Protein AF-A0A9E2PXF0-F1 (afdb_monomer_lite)

Foldseek 3Di:
DDDDDDPDDPDDPVDDPDPDPVQWDWDDDVDTQTDHAQDKDKDKDWDPDFFQDPVNLVVVVVVVCVCDVPFWPWPDKDGGGTMIITIITGDQDPVSDTRRPD

Secondary structure (DSSP, 8-state):
-------------SS-SS--GGG-EEEESSSEEEE-TTPPEEEEEE-SSS---HHHHHHHHHHHHHTBTTTEEEEEEEE-SSEEEEEEEEPBPTTS-B----

Structure (mmCIF, N/CA/C/O backbone):
data_AF-A0A9E2PXF0-F1
#
_entry.id   AF-A0A9E2PXF0-F1
#
loop_
_atom_site.group_PDB
_atom_site.id
_atom_site.type_symbol
_atom_site.label_atom_id
_atom_site.label_alt_id
_atom_site.label_comp_id
_atom_site.label_asym_id
_atom_site.label_entity_id
_atom_site.label_seq_id
_atom_site.pdbx_PDB_ins_code
_atom_site.Cartn_x
_atom_site.Cartn_y
_atom_site.Cartn_z
_atom_site.occupancy
_atom_site.B_iso_or_equiv
_atom_site.auth_seq_id
_atom_site.auth_comp_id
_atom_site.auth_asym_id
_atom_site.auth_atom_id
_atom_site.pdbx_PDB_model_num
ATOM 1 N N . MET A 1 1 ? 14.055 -37.818 -51.244 1.00 35.97 1 MET A N 1
ATOM 2 C CA . MET A 1 1 ? 13.337 -37.744 -49.956 1.00 35.97 1 MET A CA 1
ATOM 3 C C . MET A 1 1 ? 14.281 -37.100 -48.953 1.00 35.97 1 MET A C 1
ATOM 5 O O . MET A 1 1 ? 15.322 -37.677 -48.686 1.00 35.97 1 MET A O 1
ATOM 9 N N . LYS A 1 2 ? 14.016 -35.865 -48.518 1.00 34.50 2 LYS A N 1
ATOM 10 C CA . LYS A 1 2 ? 14.757 -35.221 -47.424 1.00 34.50 2 LYS A CA 1
ATOM 11 C C . LYS A 1 2 ? 13.732 -34.892 -46.348 1.00 34.50 2 LYS A C 1
ATOM 13 O O . LYS A 1 2 ? 12.861 -34.056 -46.586 1.00 34.50 2 LYS A O 1
ATOM 18 N N . GLU A 1 3 ? 13.795 -35.611 -45.235 1.00 37.03 3 GLU A N 1
ATOM 19 C CA . GLU A 1 3 ? 13.004 -35.324 -44.042 1.00 37.03 3 GLU A CA 1
ATOM 20 C C . GLU A 1 3 ? 13.400 -33.943 -43.517 1.00 37.03 3 GLU A C 1
ATOM 22 O O . GLU A 1 3 ? 14.577 -33.646 -43.318 1.00 37.03 3 GLU A O 1
ATOM 27 N N . LYS A 1 4 ? 12.407 -33.061 -43.378 1.00 40.31 4 LYS A N 1
ATOM 28 C CA . LYS A 1 4 ? 12.571 -31.774 -42.708 1.00 40.31 4 LYS A CA 1
ATOM 29 C C . LYS A 1 4 ? 12.330 -32.003 -41.224 1.00 40.31 4 LYS A C 1
ATOM 31 O O . LYS A 1 4 ? 11.224 -32.360 -40.827 1.00 40.31 4 LYS A O 1
ATOM 36 N N . GLU A 1 5 ? 13.374 -31.785 -40.443 1.00 43.94 5 GLU A N 1
ATOM 37 C CA . GLU A 1 5 ? 13.352 -31.792 -38.987 1.00 43.94 5 GLU A CA 1
ATOM 38 C C . GLU A 1 5 ? 12.327 -30.760 -38.485 1.00 43.94 5 GLU A C 1
ATOM 40 O O . GLU A 1 5 ? 12.385 -29.569 -38.811 1.00 43.94 5 GLU A O 1
ATOM 45 N N . LYS A 1 6 ? 11.313 -31.240 -37.762 1.00 36.12 6 LYS A N 1
ATOM 46 C CA . LYS A 1 6 ? 10.217 -30.430 -37.229 1.00 36.12 6 LYS A CA 1
ATOM 47 C C . LYS A 1 6 ? 10.697 -29.800 -35.925 1.00 36.12 6 LYS A C 1
ATOM 49 O O . LYS A 1 6 ? 10.679 -30.452 -34.889 1.00 36.12 6 LYS A O 1
ATOM 54 N N . THR A 1 7 ? 11.121 -28.541 -35.971 1.00 47.22 7 THR A N 1
ATOM 55 C CA . THR A 1 7 ? 11.393 -27.766 -34.757 1.00 47.22 7 THR A CA 1
ATOM 56 C C . THR A 1 7 ? 10.097 -27.603 -33.967 1.00 47.22 7 THR A C 1
ATOM 58 O O . THR A 1 7 ? 9.147 -26.953 -34.413 1.00 47.22 7 THR A O 1
ATOM 61 N N . GLU A 1 8 ? 10.037 -28.242 -32.800 1.00 42.69 8 GLU A N 1
ATOM 62 C CA . GLU A 1 8 ? 8.960 -28.062 -31.834 1.00 42.69 8 GLU A CA 1
ATOM 63 C C . GLU A 1 8 ? 8.953 -26.602 -31.381 1.00 42.69 8 GLU A C 1
ATOM 65 O O . GLU A 1 8 ? 9.832 -26.140 -30.657 1.00 42.69 8 GLU A O 1
ATOM 70 N N . LYS A 1 9 ? 7.969 -25.836 -31.856 1.00 49.72 9 LYS A N 1
ATOM 71 C CA . LYS A 1 9 ? 7.708 -24.505 -31.315 1.00 49.72 9 LYS A CA 1
ATOM 72 C C . LYS A 1 9 ? 7.010 -24.709 -29.971 1.00 49.72 9 LYS A C 1
ATOM 74 O O . LYS A 1 9 ? 5.924 -25.296 -29.981 1.00 49.72 9 LYS A O 1
ATOM 79 N N . PRO A 1 10 ? 7.570 -24.250 -28.838 1.00 46.97 10 PRO A N 1
ATOM 80 C CA . PRO A 1 10 ? 6.839 -24.287 -27.583 1.00 46.97 10 PRO A CA 1
ATOM 81 C C . PRO A 1 10 ? 5.572 -23.455 -27.777 1.00 46.97 10 PRO A C 1
ATOM 83 O O . PRO A 1 10 ? 5.637 -22.288 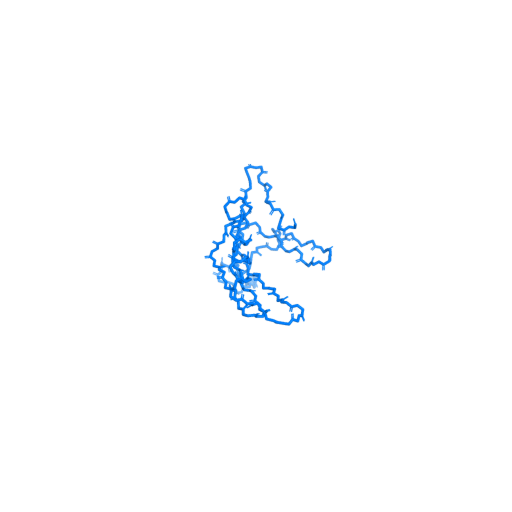-28.167 1.00 46.97 10 PRO A O 1
ATOM 86 N N . GLY A 1 11 ? 4.414 -24.088 -27.597 1.00 44.44 11 GLY A N 1
ATOM 87 C CA . GLY A 1 11 ? 3.126 -23.415 -27.670 1.00 44.44 11 GLY A CA 1
ATOM 88 C C . GLY A 1 11 ? 3.088 -22.304 -26.628 1.00 44.44 11 GLY A C 1
ATOM 89 O O . GLY A 1 11 ? 2.956 -22.568 -25.439 1.00 44.44 11 GLY A O 1
ATOM 90 N N . GLY A 1 12 ? 3.242 -21.065 -27.078 1.00 58.22 12 GLY A N 1
ATOM 91 C CA . GLY A 1 12 ? 3.157 -19.866 -26.260 1.00 58.22 12 GLY A CA 1
ATOM 92 C C . GLY A 1 12 ? 2.320 -18.835 -26.997 1.00 58.22 12 GLY A C 1
ATOM 93 O O . GLY A 1 12 ? 2.398 -18.724 -28.218 1.00 58.22 12 GLY A O 1
ATOM 94 N N . THR A 1 13 ? 1.512 -18.075 -26.268 1.00 64.38 13 THR A N 1
ATOM 95 C CA . THR A 1 13 ? 0.554 -17.092 -26.804 1.00 64.38 13 THR A CA 1
ATOM 96 C C . THR A 1 13 ? 1.211 -15.873 -27.470 1.00 64.38 13 THR A C 1
ATOM 98 O O . THR A 1 13 ? 0.528 -14.899 -27.757 1.00 64.38 13 THR A O 1
ATOM 101 N N . GLY A 1 14 ? 2.530 -15.883 -27.698 1.00 58.44 14 GLY A N 1
ATOM 102 C CA . GLY A 1 14 ? 3.293 -14.728 -28.185 1.00 58.44 14 GLY A CA 1
ATOM 103 C C . GLY A 1 14 ? 3.440 -13.600 -27.157 1.00 58.44 14 GLY A C 1
ATOM 104 O O . GLY A 1 14 ? 4.164 -12.643 -27.411 1.00 58.44 14 GLY A O 1
ATOM 105 N N . PHE A 1 15 ? 2.811 -13.736 -25.987 1.00 53.94 15 PHE A N 1
ATOM 106 C CA . PHE A 1 15 ? 2.917 -12.815 -24.865 1.00 53.94 15 PHE A CA 1
ATOM 107 C C . PHE A 1 15 ? 3.573 -13.540 -23.688 1.00 53.94 15 PHE A C 1
ATOM 109 O O . PHE A 1 15 ? 3.041 -14.553 -23.224 1.00 53.94 15 PHE A O 1
ATOM 116 N N . PRO A 1 16 ? 4.723 -13.065 -23.188 1.00 54.69 16 PRO A N 1
ATOM 117 C CA . PRO A 1 16 ? 5.297 -13.623 -21.977 1.00 54.69 16 PRO A CA 1
ATOM 118 C C . PRO A 1 16 ? 4.366 -13.300 -20.797 1.00 54.69 16 PRO A C 1
ATOM 120 O O . PRO A 1 16 ? 4.095 -12.138 -20.506 1.00 54.69 16 PRO A O 1
ATOM 123 N N . ALA A 1 17 ? 3.844 -14.334 -20.127 1.00 52.28 17 ALA A N 1
ATOM 124 C CA . ALA A 1 17 ? 2.955 -14.179 -18.966 1.00 52.28 17 ALA A CA 1
ATOM 125 C C . ALA A 1 17 ? 3.661 -13.537 -17.754 1.00 52.28 17 ALA A C 1
ATOM 127 O O . ALA A 1 17 ? 3.015 -13.009 -16.851 1.00 52.28 17 ALA A O 1
ATOM 128 N N . CYS A 1 18 ? 4.992 -13.581 -17.735 1.00 52.41 18 CYS A N 1
ATOM 129 C CA . CYS A 1 18 ? 5.857 -12.897 -16.782 1.00 52.41 18 CYS A CA 1
ATOM 130 C C . CYS A 1 18 ? 7.024 -12.287 -17.564 1.00 52.41 18 CYS A C 1
ATOM 132 O O . CYS A 1 18 ? 7.459 -12.891 -18.544 1.00 52.41 18 CYS A O 1
ATOM 134 N N . ALA A 1 19 ? 7.512 -11.114 -17.152 1.00 58.53 19 ALA A N 1
ATOM 135 C CA . ALA A 1 19 ? 8.601 -10.414 -17.833 1.00 58.53 19 ALA A CA 1
ATOM 136 C C . ALA A 1 19 ? 9.809 -11.324 -18.098 1.00 58.53 19 ALA A C 1
ATOM 138 O O . ALA A 1 19 ? 10.076 -12.263 -17.338 1.00 58.53 19 ALA A O 1
ATOM 139 N N . GLN A 1 20 ? 10.523 -11.055 -19.195 1.00 59.38 20 GLN A N 1
ATOM 140 C CA . GLN A 1 20 ? 11.729 -11.800 -19.536 1.00 59.38 20 GLN A CA 1
ATOM 141 C C . GLN A 1 20 ? 12.692 -11.768 -18.345 1.00 59.38 20 GLN A C 1
ATOM 143 O O . GLN A 1 20 ? 12.962 -10.724 -17.757 1.00 59.38 20 GLN A O 1
ATOM 148 N N . LYS A 1 21 ? 13.171 -12.957 -17.970 1.00 56.19 21 LYS A N 1
ATOM 149 C CA . LYS A 1 21 ? 13.974 -13.216 -16.766 1.00 56.19 21 LYS A CA 1
ATOM 150 C C . LYS A 1 21 ? 15.220 -12.321 -16.661 1.00 56.19 21 LYS A C 1
ATOM 152 O O . LYS A 1 21 ? 15.720 -12.129 -15.559 1.00 56.19 21 LYS A O 1
ATOM 157 N N . ASP A 1 22 ? 15.670 -11.773 -17.787 1.00 59.72 22 ASP A N 1
ATOM 158 C CA . ASP A 1 22 ? 16.864 -10.939 -17.923 1.00 59.72 22 ASP A CA 1
ATOM 159 C C . ASP A 1 22 ? 16.707 -9.515 -17.347 1.00 59.72 22 ASP A C 1
ATOM 161 O O . ASP A 1 22 ? 17.711 -8.860 -17.085 1.00 59.72 22 ASP A O 1
ATOM 165 N N . GLU A 1 23 ? 15.482 -9.048 -17.073 1.00 67.62 23 GLU A N 1
ATOM 166 C CA . GLU A 1 23 ? 15.217 -7.726 -16.465 1.00 67.62 23 GLU A CA 1
ATOM 167 C C . GLU A 1 23 ? 14.929 -7.790 -14.953 1.00 67.62 23 GLU A C 1
ATOM 169 O O . GLU A 1 23 ? 14.833 -6.760 -14.283 1.00 67.62 23 GLU A O 1
ATOM 174 N N . LEU A 1 24 ? 14.769 -8.996 -14.395 1.00 71.00 24 LEU A N 1
ATOM 175 C CA . LEU A 1 24 ? 14.417 -9.192 -12.991 1.00 71.00 24 LEU A CA 1
ATOM 176 C C . LEU A 1 24 ? 15.672 -9.194 -12.106 1.00 71.00 24 LEU A C 1
ATOM 178 O O . LEU A 1 24 ? 16.363 -10.204 -11.954 1.00 71.00 24 LEU A O 1
ATOM 182 N N . CYS A 1 25 ? 15.915 -8.080 -11.430 1.00 69.88 25 CYS A N 1
ATOM 183 C CA . CYS A 1 25 ? 16.951 -7.944 -10.417 1.00 69.88 25 CYS A CA 1
ATOM 184 C C . CYS A 1 25 ? 16.468 -8.531 -9.081 1.00 69.88 25 CYS A C 1
ATOM 186 O O . CYS A 1 25 ? 15.639 -7.947 -8.385 1.00 69.88 25 CYS A O 1
ATOM 188 N N . ILE A 1 26 ? 17.000 -9.694 -8.694 1.00 72.81 26 ILE A N 1
ATOM 189 C CA . ILE A 1 26 ? 16.716 -10.326 -7.397 1.00 72.81 26 ILE A CA 1
ATOM 190 C C . ILE A 1 26 ? 17.885 -10.067 -6.447 1.00 72.81 26 ILE A C 1
ATOM 192 O O . ILE A 1 26 ? 18.962 -10.637 -6.609 1.00 72.81 26 ILE A O 1
ATOM 196 N N . ASN A 1 27 ? 17.669 -9.258 -5.411 1.00 65.62 27 ASN A N 1
ATOM 197 C CA . ASN A 1 27 ? 18.623 -9.080 -4.319 1.00 65.62 27 ASN A CA 1
ATOM 198 C C . ASN A 1 27 ? 18.120 -9.795 -3.052 1.00 65.62 27 ASN A C 1
ATOM 200 O O . ASN A 1 27 ? 16.940 -9.718 -2.704 1.00 65.62 27 ASN A O 1
ATOM 204 N N . ARG A 1 28 ? 19.010 -10.508 -2.354 1.00 55.03 28 ARG A N 1
ATOM 205 C CA . ARG A 1 28 ? 18.713 -11.155 -1.069 1.00 55.03 28 ARG A CA 1
ATOM 206 C C . ARG A 1 28 ? 19.466 -10.443 0.054 1.00 55.03 28 ARG A C 1
ATOM 208 O O . ARG A 1 28 ? 20.684 -10.563 0.150 1.00 55.03 28 ARG A O 1
ATOM 215 N N . ARG A 1 29 ? 18.723 -9.748 0.921 1.00 67.31 29 ARG A N 1
ATOM 216 C CA . ARG A 1 29 ? 19.164 -9.325 2.265 1.00 67.31 29 ARG A CA 1
ATOM 217 C C . ARG A 1 29 ? 18.215 -9.945 3.299 1.00 67.31 29 ARG A C 1
ATOM 219 O O . ARG A 1 29 ? 17.878 -11.117 3.166 1.00 67.31 29 ARG A O 1
ATOM 226 N N . ASN A 1 30 ? 17.737 -9.183 4.284 1.00 52.94 30 ASN A N 1
ATOM 227 C CA . ASN A 1 30 ? 16.747 -9.671 5.254 1.00 52.94 30 ASN A CA 1
ATOM 228 C C . ASN A 1 30 ? 15.354 -9.913 4.637 1.00 52.94 30 ASN A C 1
ATOM 230 O O . ASN A 1 30 ? 14.548 -10.623 5.230 1.00 52.94 30 ASN A O 1
ATOM 234 N N . LEU A 1 31 ? 15.075 -9.364 3.448 1.00 53.66 31 LEU A N 1
ATOM 235 C CA . LEU A 1 31 ? 13.876 -9.644 2.653 1.00 53.66 31 LEU A CA 1
ATOM 236 C C . LEU A 1 31 ? 14.253 -9.874 1.176 1.00 53.66 31 LEU A C 1
ATOM 238 O O . LEU A 1 31 ? 15.290 -9.378 0.722 1.00 53.66 31 LEU A O 1
ATOM 242 N N . PRO A 1 32 ? 13.454 -10.648 0.417 1.00 55.25 32 PRO A N 1
ATOM 243 C CA . PRO A 1 32 ? 13.636 -10.795 -1.021 1.00 55.25 32 PRO A CA 1
ATOM 244 C C . PRO A 1 32 ? 13.232 -9.495 -1.724 1.00 55.25 32 PRO A C 1
ATOM 246 O O . PRO A 1 32 ? 12.063 -9.116 -1.733 1.00 55.25 32 PRO A O 1
ATOM 249 N N . HIS A 1 33 ? 14.206 -8.810 -2.315 1.00 68.62 33 HIS A N 1
ATOM 250 C CA . HIS A 1 33 ? 13.977 -7.613 -3.114 1.00 68.62 33 HIS A CA 1
ATOM 251 C C . HIS A 1 33 ? 13.938 -8.029 -4.582 1.00 68.62 33 HIS A C 1
ATOM 253 O O . HIS A 1 33 ? 14.977 -8.289 -5.186 1.00 68.62 33 HIS A O 1
ATOM 259 N N . TRP A 1 34 ? 12.735 -8.159 -5.132 1.00 72.12 34 TRP A N 1
ATOM 260 C CA . TRP A 1 34 ? 12.531 -8.357 -6.564 1.00 72.12 34 TRP A CA 1
ATOM 261 C C . TRP A 1 34 ? 12.298 -6.992 -7.191 1.00 72.12 34 TRP A C 1
ATOM 263 O O . TRP A 1 34 ? 11.369 -6.291 -6.800 1.00 72.12 34 TRP A O 1
ATOM 273 N N . GLN A 1 35 ? 13.169 -6.609 -8.113 1.00 72.81 35 GLN A N 1
ATOM 274 C CA . GLN A 1 35 ? 13.101 -5.355 -8.843 1.00 72.81 35 GLN A CA 1
ATOM 275 C C . GLN A 1 35 ? 12.972 -5.687 -10.321 1.00 72.81 35 GLN A C 1
ATOM 277 O O . GLN A 1 35 ? 13.882 -6.233 -10.933 1.00 72.81 35 GLN A O 1
ATOM 282 N N . LEU A 1 36 ? 11.802 -5.400 -10.862 1.00 76.88 36 LEU A N 1
ATOM 283 C CA . LEU A 1 36 ? 11.485 -5.459 -12.270 1.00 76.88 36 LEU A CA 1
ATOM 284 C C . LEU A 1 36 ? 11.074 -4.056 -12.729 1.00 76.88 36 LEU A C 1
ATOM 286 O O . LEU A 1 36 ? 10.087 -3.517 -12.197 1.00 76.88 36 LEU A O 1
ATOM 290 N N . PRO A 1 37 ? 11.788 -3.476 -13.705 1.00 72.75 37 PRO A N 1
ATOM 291 C CA . PRO A 1 37 ? 11.523 -2.112 -14.094 1.00 72.75 37 PRO A CA 1
ATOM 292 C C . PRO A 1 37 ? 10.106 -1.847 -14.589 1.00 72.75 37 PRO A C 1
ATOM 294 O O . PRO A 1 37 ? 9.476 -2.676 -15.247 1.00 72.75 37 PRO A O 1
ATOM 297 N N . GLY A 1 38 ? 9.559 -0.693 -14.211 1.00 74.38 38 GLY A N 1
ATOM 298 C CA . GLY A 1 38 ? 8.227 -0.237 -14.614 1.00 74.38 38 GLY A CA 1
ATOM 299 C C . GLY A 1 38 ? 7.049 -1.086 -14.112 1.00 74.38 38 GLY A C 1
ATOM 300 O O . GLY A 1 38 ? 5.902 -0.785 -14.469 1.00 74.38 38 GLY A O 1
ATOM 301 N N . SER A 1 39 ? 7.301 -2.102 -13.283 1.00 82.62 39 SER A N 1
ATOM 302 C CA . SER A 1 39 ? 6.292 -3.061 -12.831 1.00 82.62 39 SER A CA 1
ATOM 303 C C . SER A 1 39 ? 5.468 -2.566 -11.650 1.00 82.62 39 SER A C 1
ATOM 305 O O . SER A 1 39 ? 5.907 -1.748 -10.843 1.00 82.62 39 SER A O 1
ATOM 307 N N . THR A 1 40 ? 4.246 -3.083 -11.538 1.00 86.06 40 THR A N 1
ATOM 308 C CA . THR A 1 40 ? 3.376 -2.842 -10.385 1.00 86.06 40 THR A CA 1
ATOM 309 C C . THR A 1 40 ? 3.555 -3.958 -9.366 1.00 86.06 40 THR A C 1
ATOM 311 O O . THR A 1 40 ? 3.446 -5.138 -9.691 1.00 86.06 40 THR A O 1
ATOM 314 N N . TYR A 1 41 ? 3.792 -3.571 -8.120 1.00 85.56 41 TYR A N 1
ATOM 315 C CA . TYR A 1 41 ? 4.003 -4.464 -6.995 1.00 85.56 41 TYR A CA 1
ATOM 316 C C . TYR A 1 41 ? 2.757 -4.523 -6.133 1.00 85.56 41 TYR A C 1
ATOM 318 O O . TYR A 1 41 ? 2.168 -3.493 -5.794 1.00 85.56 41 TYR A O 1
ATOM 326 N N . PHE A 1 42 ? 2.406 -5.740 -5.736 1.00 89.81 42 PHE A N 1
ATOM 327 C CA . PHE A 1 42 ? 1.446 -6.000 -4.679 1.00 89.81 42 PHE A CA 1
ATOM 328 C C . PHE A 1 42 ? 2.209 -6.357 -3.404 1.00 89.81 42 PHE A C 1
ATOM 330 O O . PHE A 1 42 ? 2.911 -7.365 -3.350 1.00 89.81 42 PHE A O 1
ATOM 337 N N . ILE A 1 43 ? 2.100 -5.499 -2.397 1.00 88.19 43 ILE A N 1
ATOM 338 C CA . ILE A 1 43 ? 2.804 -5.606 -1.123 1.00 88.19 43 ILE A CA 1
ATOM 339 C C . ILE A 1 43 ? 1.771 -5.817 -0.026 1.00 88.19 43 ILE A C 1
ATOM 341 O O . ILE A 1 43 ? 0.775 -5.098 0.057 1.00 88.19 43 ILE A O 1
ATOM 345 N N . THR A 1 44 ? 2.032 -6.786 0.844 1.00 91.12 44 THR A N 1
ATOM 346 C CA . THR A 1 44 ? 1.197 -7.055 2.013 1.00 91.12 44 THR A CA 1
ATOM 347 C C . THR A 1 44 ? 2.058 -7.179 3.254 1.00 91.12 44 THR A C 1
ATOM 349 O O . THR A 1 44 ? 3.042 -7.919 3.246 1.00 91.12 44 THR A O 1
ATOM 352 N N . PHE A 1 45 ? 1.683 -6.497 4.328 1.00 91.06 45 PHE A N 1
ATOM 353 C CA . PHE A 1 45 ? 2.335 -6.634 5.628 1.00 91.06 45 PHE A CA 1
ATOM 354 C C . PHE A 1 45 ? 1.305 -6.539 6.749 1.00 91.06 45 PHE A C 1
ATOM 356 O O . PHE A 1 45 ? 0.212 -6.009 6.564 1.00 91.06 45 PHE A O 1
ATOM 363 N N . ARG A 1 46 ? 1.642 -7.102 7.908 1.00 93.00 46 ARG A N 1
ATOM 364 C CA . ARG A 1 46 ? 0.734 -7.216 9.050 1.00 93.00 46 ARG A CA 1
ATOM 365 C C . ARG A 1 46 ? 1.429 -6.872 10.354 1.00 93.00 46 ARG A C 1
ATOM 367 O O . ARG A 1 46 ? 2.652 -6.982 10.452 1.00 93.00 46 ARG A O 1
ATOM 374 N N . LEU A 1 47 ? 0.642 -6.508 11.361 1.00 91.06 47 LEU A N 1
ATOM 375 C CA . LEU A 1 47 ? 1.143 -6.377 12.725 1.00 91.06 47 LEU A CA 1
ATOM 376 C C . LEU A 1 47 ? 1.596 -7.741 13.262 1.00 91.06 47 LEU A C 1
ATOM 378 O O . LEU A 1 47 ? 1.020 -8.781 12.933 1.00 91.06 47 LEU A O 1
ATOM 382 N N . ARG A 1 48 ? 2.603 -7.730 14.143 1.00 91.75 48 ARG A N 1
ATOM 383 C CA . ARG A 1 48 ? 3.032 -8.932 14.879 1.00 91.75 48 ARG A CA 1
ATOM 384 C C . ARG A 1 48 ? 1.941 -9.430 15.835 1.00 91.75 48 ARG A C 1
ATOM 386 O O . ARG A 1 48 ? 1.795 -10.634 16.015 1.00 91.75 48 ARG A O 1
ATOM 393 N N . SER A 1 49 ? 1.195 -8.509 16.442 1.00 92.62 49 SER A N 1
ATOM 394 C CA . SER A 1 49 ? 0.084 -8.776 17.359 1.00 92.62 49 SER A CA 1
ATOM 395 C C . SER A 1 49 ? -0.799 -7.533 17.501 1.00 92.62 49 SER A C 1
ATOM 397 O O . SER A 1 49 ? -0.276 -6.423 17.426 1.00 92.62 49 SER A O 1
ATOM 399 N N . GLY A 1 50 ? -2.092 -7.717 17.783 1.00 92.38 50 GLY A N 1
ATOM 400 C CA . GLY A 1 50 ? -3.040 -6.627 18.052 1.00 92.38 50 GLY A CA 1
ATOM 401 C C . GLY A 1 50 ? -3.880 -6.207 16.844 1.00 92.38 50 GLY A C 1
ATOM 402 O O . GLY A 1 50 ? -3.918 -6.909 15.833 1.00 92.38 50 GLY A O 1
ATOM 403 N N . ILE A 1 51 ? -4.565 -5.069 16.987 1.00 95.00 51 ILE A N 1
ATOM 404 C CA . ILE A 1 51 ? -5.387 -4.438 15.950 1.00 95.00 51 ILE A CA 1
ATOM 405 C C . ILE A 1 51 ? -4.992 -2.967 15.783 1.00 95.00 51 ILE A C 1
ATOM 407 O O . ILE A 1 51 ? -4.636 -2.311 16.755 1.00 95.00 51 ILE A O 1
ATOM 411 N N . ILE A 1 52 ? -5.090 -2.462 14.558 1.00 93.69 52 ILE A N 1
ATOM 412 C CA . ILE A 1 52 ? -4.944 -1.063 14.175 1.00 93.69 52 ILE A CA 1
ATOM 413 C C . ILE A 1 52 ? -6.295 -0.387 14.422 1.00 93.69 52 ILE A C 1
ATOM 415 O O . ILE A 1 52 ? -7.293 -0.687 13.741 1.00 93.69 52 ILE A O 1
ATOM 419 N N . SER A 1 53 ? -6.316 0.507 15.407 1.00 95.19 53 SER A N 1
ATOM 420 C CA . SER A 1 53 ? -7.441 1.396 15.701 1.00 95.19 53 SER A CA 1
ATOM 421 C C . SER A 1 53 ? -7.688 2.381 14.556 1.00 95.19 53 SER A C 1
ATOM 423 O O . SER A 1 53 ? -6.818 2.606 13.716 1.00 95.19 53 SER A O 1
ATOM 425 N N . ASP A 1 54 ? -8.873 2.984 14.500 1.00 94.06 54 ASP A N 1
ATOM 426 C CA . ASP A 1 54 ? -9.241 3.858 13.380 1.00 94.06 54 ASP A CA 1
ATOM 427 C C . ASP A 1 54 ? -8.316 5.086 13.245 1.00 94.06 54 ASP A C 1
ATOM 429 O O . ASP A 1 54 ? -7.965 5.470 12.125 1.00 94.06 54 ASP A O 1
ATOM 433 N N . ASP A 1 55 ? -7.825 5.632 14.363 1.00 95.38 55 ASP A N 1
ATOM 434 C CA . ASP A 1 55 ? -6.849 6.730 14.364 1.00 95.38 55 ASP A CA 1
ATOM 435 C C . ASP A 1 55 ? -5.480 6.283 13.829 1.00 95.38 55 ASP A C 1
ATOM 437 O O . ASP A 1 55 ? -4.859 6.968 13.010 1.00 95.38 55 ASP A O 1
ATOM 441 N N . GLU A 1 56 ? -5.020 5.092 14.215 1.00 94.62 56 GLU A N 1
ATOM 442 C CA . GLU A 1 56 ? -3.768 4.523 13.711 1.00 94.62 56 GLU A CA 1
ATOM 443 C C . GLU A 1 56 ? -3.858 4.191 12.217 1.00 94.62 56 GLU A C 1
ATOM 445 O O . GLU A 1 56 ? -2.885 4.383 11.486 1.00 94.62 56 GLU A O 1
ATOM 450 N N . ARG A 1 57 ? -5.027 3.762 11.716 1.00 94.75 57 ARG A N 1
ATOM 451 C CA . ARG A 1 57 ? -5.221 3.515 10.275 1.00 94.75 57 ARG A CA 1
ATOM 452 C C . ARG A 1 57 ? -5.001 4.776 9.460 1.00 94.75 57 ARG A C 1
ATOM 454 O O . ARG A 1 57 ? -4.426 4.701 8.374 1.00 94.75 57 ARG A O 1
ATOM 461 N N . LYS A 1 58 ? -5.427 5.927 9.983 1.00 95.06 58 LYS A N 1
ATOM 462 C CA . LYS A 1 58 ? -5.195 7.223 9.344 1.00 95.06 58 LYS A CA 1
ATOM 463 C C . LYS A 1 58 ? -3.704 7.537 9.270 1.00 95.06 58 LYS A C 1
ATOM 465 O O . LYS A 1 58 ? -3.220 7.871 8.194 1.00 95.06 58 LYS A O 1
ATOM 470 N N . ILE A 1 59 ? -2.968 7.327 10.362 1.00 95.75 59 ILE A N 1
ATOM 471 C CA . ILE A 1 59 ? -1.511 7.524 10.404 1.00 95.75 59 ILE A CA 1
ATOM 472 C C . ILE A 1 59 ? -0.805 6.615 9.390 1.00 95.75 59 ILE A C 1
ATOM 474 O O . ILE A 1 59 ? 0.050 7.076 8.636 1.00 95.75 59 ILE A O 1
ATOM 478 N N . VAL A 1 60 ? -1.183 5.335 9.326 1.00 94.12 60 VAL A N 1
ATOM 479 C CA . VAL A 1 60 ? -0.628 4.380 8.354 1.00 94.12 60 VAL A CA 1
ATOM 480 C C . VAL A 1 60 ? -0.915 4.831 6.921 1.00 94.12 60 VAL A C 1
ATOM 482 O O . VAL A 1 60 ? -0.019 4.819 6.075 1.00 94.12 60 VAL A O 1
ATOM 485 N N . LEU A 1 61 ? -2.145 5.261 6.637 1.00 94.00 61 LEU A N 1
ATOM 486 C CA . LEU A 1 61 ? -2.528 5.749 5.316 1.00 94.00 61 LEU A CA 1
ATOM 487 C C . LEU A 1 61 ? -1.747 7.011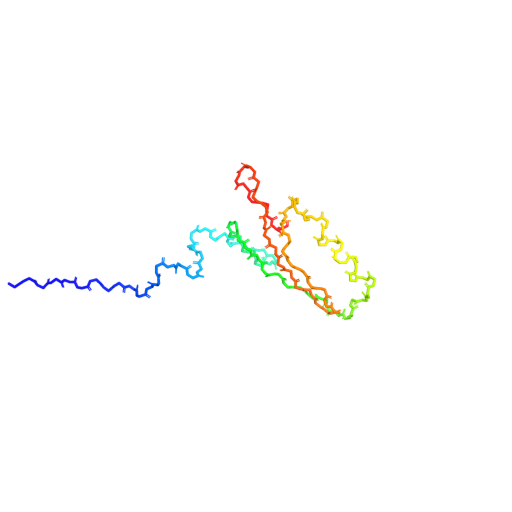 4.925 1.00 94.00 61 LEU A C 1
ATOM 489 O O . LEU A 1 61 ? -1.291 7.116 3.785 1.00 94.00 61 LEU A O 1
ATOM 493 N N . ASP A 1 62 ? -1.574 7.946 5.854 1.00 94.69 62 ASP A N 1
ATOM 494 C CA . ASP A 1 62 ? -0.821 9.181 5.637 1.00 94.69 62 ASP A CA 1
ATOM 495 C C . ASP A 1 62 ? 0.669 8.887 5.413 1.00 94.69 62 ASP A C 1
ATOM 497 O O . ASP A 1 62 ? 1.279 9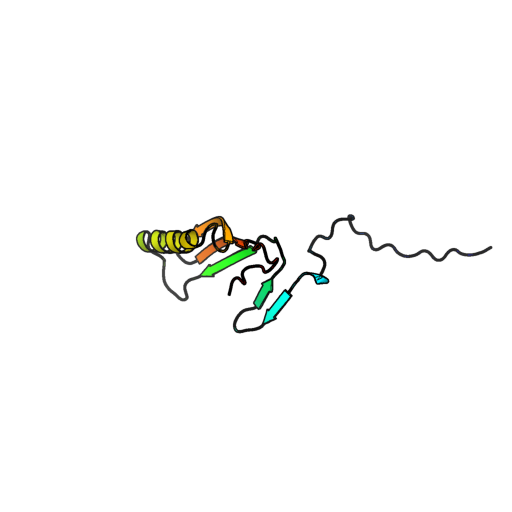.452 4.503 1.00 94.69 62 ASP A O 1
ATOM 501 N N . ALA A 1 63 ? 1.240 7.923 6.142 1.00 93.19 63 ALA A N 1
ATOM 502 C CA . ALA A 1 63 ? 2.608 7.455 5.930 1.00 93.19 63 ALA A CA 1
ATOM 503 C C . ALA A 1 63 ? 2.803 6.823 4.539 1.00 93.19 63 ALA A C 1
ATOM 505 O O . ALA A 1 63 ? 3.789 7.114 3.862 1.00 93.19 63 ALA A O 1
ATOM 506 N N . ILE A 1 64 ? 1.849 6.010 4.069 1.00 91.19 64 ILE A N 1
ATOM 507 C CA . ILE A 1 64 ? 1.871 5.445 2.706 1.00 91.19 64 ILE A CA 1
ATOM 508 C C . ILE A 1 64 ? 1.759 6.557 1.651 1.00 91.19 64 ILE A C 1
ATOM 510 O O . ILE A 1 64 ? 2.410 6.508 0.607 1.00 91.19 64 ILE A O 1
ATOM 514 N N . LYS A 1 65 ? 0.940 7.582 1.902 1.00 91.38 65 LYS A N 1
ATOM 515 C CA . LYS A 1 65 ? 0.766 8.715 0.982 1.00 91.38 65 LYS A CA 1
ATOM 516 C C . LYS A 1 65 ? 1.950 9.678 0.975 1.00 91.38 65 LYS A C 1
ATOM 518 O O . LYS A 1 65 ? 2.136 10.364 -0.024 1.00 91.38 65 LYS A O 1
ATOM 523 N N . HIS A 1 66 ? 2.760 9.714 2.030 1.00 90.62 66 HIS A N 1
ATOM 524 C CA . HIS A 1 66 ? 3.874 10.651 2.171 1.00 90.62 66 HIS A CA 1
ATOM 525 C C . HIS A 1 66 ? 4.856 10.615 0.986 1.00 90.62 66 HIS A C 1
ATOM 527 O O . HIS A 1 66 ? 5.300 11.661 0.522 1.00 90.62 66 HIS A O 1
ATOM 533 N N . PHE A 1 67 ? 5.153 9.427 0.446 1.00 85.06 67 PHE A N 1
ATOM 534 C CA . PHE A 1 67 ? 6.066 9.259 -0.697 1.00 85.06 67 PHE A CA 1
ATOM 535 C C . PHE A 1 67 ? 5.361 9.085 -2.049 1.00 85.06 67 PHE A C 1
ATOM 537 O O . PHE A 1 67 ? 6.016 8.792 -3.059 1.00 85.06 67 PHE A O 1
ATOM 544 N N . HIS A 1 68 ? 4.041 9.275 -2.086 1.00 87.88 68 HIS A N 1
ATOM 545 C CA . HIS A 1 68 ? 3.255 9.175 -3.306 1.00 87.88 68 HIS A CA 1
ATOM 546 C C . HIS A 1 68 ? 3.730 10.211 -4.335 1.00 87.88 68 HIS A C 1
ATOM 548 O O . HIS A 1 68 ? 3.798 11.399 -4.037 1.00 87.88 68 HIS A O 1
ATOM 554 N N . LYS A 1 69 ? 4.040 9.754 -5.555 1.00 84.75 69 LYS A N 1
ATOM 555 C CA . LYS A 1 69 ? 4.618 10.532 -6.676 1.00 84.75 69 LYS A CA 1
ATOM 556 C C . LYS A 1 69 ? 6.060 11.013 -6.479 1.00 84.75 69 LYS A C 1
ATOM 558 O O . LYS A 1 69 ? 6.604 11.610 -7.398 1.00 84.75 69 LYS A O 1
ATOM 563 N N . ILE A 1 70 ? 6.683 10.734 -5.334 1.00 84.19 70 ILE A N 1
ATOM 564 C CA . ILE A 1 70 ? 8.093 11.071 -5.085 1.00 84.19 70 ILE A CA 1
ATOM 565 C C . ILE A 1 70 ? 8.970 9.849 -5.358 1.00 84.19 70 ILE A C 1
ATOM 567 O O . ILE A 1 70 ? 9.890 9.912 -6.164 1.00 84.19 70 ILE A O 1
ATOM 571 N N . ARG A 1 71 ? 8.674 8.721 -4.699 1.00 80.56 71 ARG A N 1
ATOM 572 C CA . ARG A 1 71 ? 9.429 7.461 -4.850 1.00 80.56 71 ARG A CA 1
ATOM 573 C C . ARG A 1 71 ? 8.636 6.388 -5.580 1.00 80.56 71 ARG A C 1
ATOM 575 O O . ARG A 1 71 ? 9.192 5.592 -6.329 1.00 80.56 71 ARG A O 1
ATOM 582 N N . TYR A 1 72 ? 7.328 6.368 -5.359 1.00 85.88 72 TYR A N 1
ATOM 583 C CA . TYR A 1 72 ? 6.415 5.427 -5.988 1.00 85.88 72 TYR A CA 1
ATOM 584 C C . TYR A 1 72 ? 5.057 6.079 -6.235 1.00 85.88 72 TYR A C 1
ATOM 586 O O . TYR A 1 72 ? 4.620 6.979 -5.517 1.00 85.88 72 TYR A O 1
ATOM 594 N N . TRP A 1 73 ? 4.358 5.599 -7.251 1.00 89.31 73 TRP A N 1
ATOM 595 C CA . TRP A 1 73 ? 2.956 5.884 -7.481 1.00 89.31 73 TRP A CA 1
ATOM 596 C C . TRP A 1 73 ? 2.105 4.800 -6.814 1.00 89.31 73 TRP A C 1
ATOM 598 O O . TRP A 1 73 ? 2.273 3.616 -7.084 1.00 89.31 73 TRP A O 1
ATOM 608 N N . VAL A 1 74 ? 1.206 5.201 -5.915 1.00 91.31 74 VAL A N 1
ATOM 609 C CA . VAL A 1 74 ? 0.263 4.283 -5.250 1.00 91.31 74 VAL A CA 1
ATOM 610 C C . VAL A 1 74 ? -1.008 4.209 -6.081 1.00 91.31 74 VAL A C 1
ATOM 612 O O . VAL A 1 74 ? -1.637 5.240 -6.310 1.00 91.31 74 VAL A O 1
ATOM 615 N N . THR A 1 75 ? -1.395 3.010 -6.505 1.00 91.88 75 THR A N 1
ATOM 616 C CA . THR A 1 75 ? -2.640 2.785 -7.253 1.00 91.88 75 THR A CA 1
ATOM 617 C C . THR A 1 75 ? -3.805 2.529 -6.305 1.00 91.88 75 THR A C 1
ATOM 619 O O . THR A 1 75 ? -4.867 3.125 -6.454 1.00 91.88 75 THR A O 1
ATOM 622 N N . ALA A 1 76 ? -3.602 1.662 -5.314 1.00 93.31 76 ALA A N 1
ATOM 623 C CA . ALA A 1 76 ? -4.619 1.302 -4.335 1.00 93.31 76 ALA A CA 1
ATOM 624 C C . ALA A 1 76 ? -3.961 0.900 -3.015 1.00 93.31 76 ALA A C 1
ATOM 626 O O . ALA A 1 76 ? -2.870 0.330 -3.002 1.00 93.31 76 ALA A O 1
ATOM 627 N N . THR A 1 77 ? -4.626 1.187 -1.901 1.00 94.62 77 THR A N 1
ATOM 628 C CA . THR A 1 77 ? -4.202 0.732 -0.576 1.00 94.62 77 THR A CA 1
ATOM 629 C C . THR A 1 77 ? -5.422 0.474 0.296 1.00 94.62 77 THR A C 1
ATOM 631 O O . THR A 1 77 ? -6.396 1.226 0.236 1.00 94.62 77 THR A O 1
ATOM 634 N N . VAL A 1 78 ? -5.376 -0.591 1.088 1.00 95.25 78 VAL A N 1
ATOM 635 C CA . VAL A 1 78 ? -6.415 -0.963 2.050 1.00 95.25 78 VAL A CA 1
ATOM 636 C C . VAL A 1 78 ? -5.739 -1.253 3.381 1.00 95.25 78 VAL A C 1
ATOM 638 O O . VAL A 1 78 ? -4.839 -2.089 3.451 1.00 95.25 78 VAL A O 1
ATOM 641 N N . VAL A 1 79 ? -6.184 -0.567 4.434 1.00 95.38 79 VAL A N 1
ATOM 642 C CA . VAL A 1 79 ? -5.702 -0.761 5.806 1.00 95.38 79 VAL A CA 1
ATOM 643 C C . VAL A 1 79 ? -6.788 -1.495 6.591 1.00 95.38 79 VAL A C 1
ATOM 645 O O . VAL A 1 79 ? -7.804 -0.905 6.958 1.00 95.38 79 VAL A O 1
ATOM 648 N N . MET A 1 80 ? -6.590 -2.793 6.803 1.00 95.00 80 MET A N 1
ATOM 649 C CA . MET A 1 80 ? -7.451 -3.640 7.632 1.00 95.00 80 MET A CA 1
ATOM 650 C C . MET A 1 80 ? -7.018 -3.528 9.105 1.00 95.00 80 MET A C 1
ATOM 652 O O . MET A 1 80 ? -5.919 -3.044 9.386 1.00 95.00 80 MET A O 1
ATOM 656 N N . PRO A 1 81 ? -7.842 -3.983 10.066 1.00 95.12 81 PRO A N 1
ATOM 657 C CA . PRO A 1 81 ? -7.451 -3.991 11.471 1.00 95.12 81 PRO A CA 1
ATOM 658 C C . PRO A 1 81 ? -6.139 -4.734 11.764 1.00 95.12 81 PRO A C 1
ATOM 660 O O . PRO A 1 81 ? -5.461 -4.371 12.704 1.00 95.12 81 PRO A O 1
ATOM 663 N N . ASP A 1 82 ? -5.749 -5.766 11.024 1.00 94.50 82 ASP A N 1
ATOM 664 C CA . ASP A 1 82 ? -4.557 -6.570 11.344 1.00 94.50 82 ASP A CA 1
ATOM 665 C C . ASP A 1 82 ? -3.480 -6.554 10.248 1.00 94.50 82 ASP A C 1
ATOM 667 O O . ASP A 1 82 ? -2.314 -6.853 10.528 1.00 94.50 82 ASP A O 1
ATOM 671 N N . HIS A 1 83 ? -3.837 -6.196 9.013 1.00 94.25 83 HIS A N 1
ATOM 672 C CA . HIS A 1 83 ? -2.931 -6.196 7.868 1.00 94.25 83 HIS A CA 1
ATOM 673 C C . HIS A 1 83 ? -3.237 -5.098 6.847 1.00 94.25 83 HIS A C 1
ATOM 675 O O . HIS A 1 83 ? -4.280 -4.452 6.860 1.00 94.25 83 HIS A O 1
ATOM 681 N N . ILE A 1 84 ? -2.287 -4.867 5.950 1.00 95.31 84 ILE A N 1
ATOM 682 C CA . ILE A 1 84 ? -2.359 -3.848 4.912 1.00 95.31 84 ILE A CA 1
ATOM 683 C C . ILE A 1 84 ? -2.113 -4.509 3.560 1.00 95.31 84 ILE A C 1
ATOM 685 O O . ILE A 1 84 ? -1.197 -5.322 3.418 1.00 95.31 84 ILE A O 1
ATOM 689 N N . HIS A 1 85 ? -2.904 -4.115 2.565 1.00 94.38 85 HIS A N 1
ATOM 690 C CA . HIS A 1 85 ? -2.680 -4.412 1.154 1.00 94.38 85 HIS A CA 1
ATOM 691 C C . HIS A 1 85 ? -2.314 -3.130 0.414 1.00 94.38 85 HIS A C 1
ATOM 693 O O . HIS A 1 85 ? -3.031 -2.137 0.512 1.00 94.38 85 HIS A O 1
ATOM 699 N N . LEU A 1 86 ? -1.227 -3.154 -0.352 1.00 91.94 86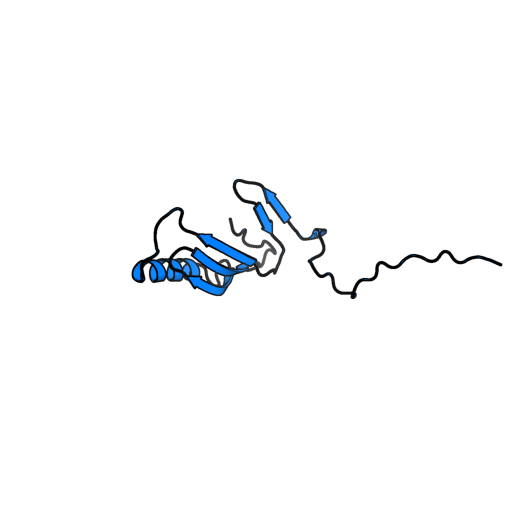 LEU A N 1
ATOM 700 C CA . LEU A 1 86 ? -0.700 -1.998 -1.065 1.00 91.94 86 LEU A CA 1
ATOM 701 C C . LEU A 1 86 ? -0.351 -2.375 -2.504 1.00 91.94 86 LEU A C 1
ATOM 703 O O . LEU A 1 86 ? 0.418 -3.300 -2.744 1.00 91.94 86 LEU A O 1
ATOM 707 N N . MET A 1 87 ? -0.889 -1.627 -3.461 1.00 91.94 87 MET A N 1
ATOM 708 C CA . MET A 1 87 ? -0.487 -1.677 -4.862 1.00 91.94 87 MET A CA 1
ATOM 709 C C . MET A 1 87 ? 0.277 -0.407 -5.213 1.00 91.94 87 MET A C 1
ATOM 711 O O . MET A 1 87 ? -0.291 0.691 -5.180 1.00 91.94 87 MET A O 1
ATOM 715 N N . LEU A 1 88 ? 1.553 -0.551 -5.565 1.00 90.12 88 LEU A N 1
ATOM 716 C CA . LEU A 1 88 ? 2.403 0.572 -5.950 1.00 90.12 88 LEU A CA 1
ATOM 717 C C . LEU A 1 88 ? 3.260 0.262 -7.172 1.00 90.12 88 LEU A C 1
ATOM 719 O O . LEU A 1 88 ? 3.561 -0.889 -7.471 1.00 90.12 88 LEU A O 1
ATOM 723 N N . LYS A 1 89 ? 3.678 1.311 -7.866 1.00 87.25 89 LYS A N 1
ATOM 724 C CA . LYS A 1 89 ? 4.642 1.273 -8.962 1.00 87.25 89 LYS A CA 1
ATOM 725 C C . LYS A 1 89 ? 5.801 2.215 -8.617 1.00 87.25 89 LYS A C 1
ATOM 727 O O . LYS A 1 89 ? 5.524 3.384 -8.351 1.00 87.25 89 LYS A O 1
ATOM 732 N N . PRO A 1 90 ? 7.068 1.770 -8.585 1.00 83.56 90 PRO A N 1
ATOM 733 C CA . PRO A 1 90 ? 8.199 2.665 -8.372 1.00 83.56 90 PRO A CA 1
ATOM 734 C C . PRO A 1 90 ? 8.281 3.692 -9.505 1.00 83.56 90 PRO A C 1
ATOM 736 O O . PRO A 1 90 ? 7.931 3.410 -10.653 1.00 83.56 90 PRO A O 1
ATOM 739 N N . VAL A 1 91 ? 8.707 4.907 -9.170 1.00 78.81 91 VAL A N 1
ATOM 740 C CA . VAL A 1 91 ? 9.001 5.934 -10.172 1.00 78.81 91 VAL A CA 1
ATOM 741 C C . VAL A 1 91 ? 10.413 5.678 -10.703 1.00 78.81 91 VAL A C 1
ATOM 743 O O . VAL A 1 91 ? 11.350 5.502 -9.925 1.00 78.81 91 VAL A O 1
ATOM 746 N N . VAL A 1 92 ? 10.566 5.651 -12.026 1.00 67.81 92 VAL A N 1
ATOM 747 C CA . VAL A 1 92 ? 11.879 5.592 -12.684 1.00 67.81 92 VAL A CA 1
ATOM 748 C C . VAL A 1 92 ? 12.426 7.015 -12.741 1.00 67.81 92 VAL A C 1
ATOM 750 O O . VAL A 1 92 ? 11.741 7.904 -13.246 1.00 67.81 92 VAL A O 1
ATOM 753 N N . SER A 1 93 ? 13.614 7.261 -12.185 1.00 59.03 93 SER A N 1
ATOM 754 C CA . SER A 1 93 ? 14.245 8.583 -12.279 1.00 59.03 93 SER A CA 1
ATOM 755 C C . SER A 1 93 ? 14.896 8.798 -13.653 1.00 59.03 93 SER A C 1
ATOM 757 O O . SER A 1 93 ? 15.193 7.836 -14.362 1.00 59.03 93 SER A O 1
ATOM 759 N N . GLU A 1 94 ? 15.138 10.059 -14.033 1.00 53.56 94 GLU A N 1
ATOM 760 C CA . GLU A 1 94 ? 15.699 10.447 -15.344 1.00 53.56 94 GLU A CA 1
ATOM 761 C C . GLU A 1 94 ? 17.077 9.830 -15.658 1.00 53.56 94 GLU A C 1
ATOM 763 O O . GLU A 1 94 ? 17.474 9.761 -16.817 1.00 53.56 94 GLU A O 1
ATOM 768 N N . SER A 1 95 ? 17.796 9.313 -14.658 1.00 54.41 95 SER A N 1
ATOM 769 C CA . SER A 1 95 ? 19.057 8.585 -14.842 1.00 54.41 95 SER A CA 1
ATOM 770 C C . SER A 1 95 ? 18.876 7.100 -15.197 1.00 54.41 95 SER A C 1
ATOM 772 O O . SER A 1 95 ? 19.848 6.347 -15.149 1.00 54.41 95 SER A O 1
ATOM 774 N N . ASN A 1 96 ? 17.651 6.650 -15.510 1.00 50.94 96 ASN A N 1
ATOM 775 C CA . ASN A 1 96 ? 17.267 5.231 -15.611 1.00 50.94 96 ASN A CA 1
ATOM 776 C C . ASN A 1 96 ? 17.578 4.412 -14.342 1.00 50.94 96 ASN A C 1
ATOM 77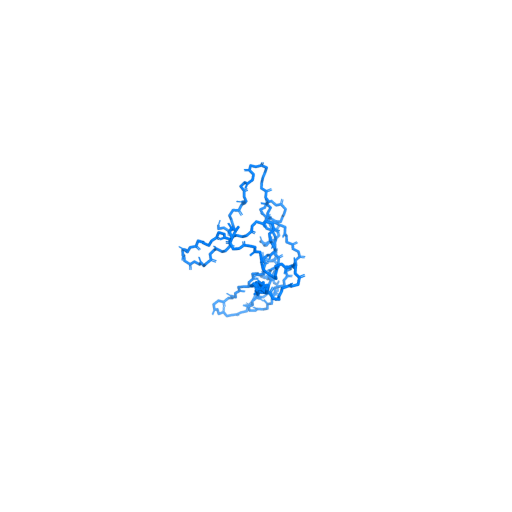8 O O . ASN A 1 96 ? 17.461 3.188 -14.341 1.00 50.94 96 ASN A O 1
ATOM 782 N N . ALA A 1 97 ? 17.936 5.073 -13.238 1.00 53.78 97 ALA A N 1
ATOM 783 C CA . ALA A 1 97 ? 18.025 4.445 -11.937 1.00 53.78 97 ALA A CA 1
ATOM 784 C C . ALA A 1 97 ? 16.618 4.429 -11.334 1.00 53.78 97 ALA A C 1
ATOM 786 O O . ALA A 1 97 ? 16.059 5.472 -10.975 1.00 53.78 97 ALA A O 1
ATOM 787 N N . GLU A 1 98 ? 16.012 3.250 -11.245 1.00 55.03 98 GLU A N 1
ATOM 788 C CA . GLU A 1 98 ? 14.815 3.087 -10.428 1.00 55.03 98 GLU A CA 1
ATOM 789 C C . GLU A 1 98 ? 15.155 3.342 -8.963 1.00 55.03 98 GLU A C 1
ATOM 791 O O . GLU A 1 98 ? 16.187 2.890 -8.456 1.00 55.03 98 GLU A O 1
ATOM 796 N N . PHE A 1 99 ? 14.279 4.062 -8.258 1.00 52.84 99 PHE A N 1
ATOM 797 C CA . PHE A 1 99 ? 14.407 4.150 -6.812 1.00 52.84 99 PHE A CA 1
ATOM 798 C C . PHE A 1 99 ? 14.218 2.753 -6.231 1.00 52.84 99 PHE A C 1
ATOM 800 O O . PHE A 1 99 ? 13.132 2.174 -6.294 1.00 52.84 99 PHE A O 1
ATOM 807 N N . SER A 1 100 ? 15.289 2.218 -5.647 1.00 52.09 100 SER A N 1
ATOM 808 C CA . SER A 1 100 ? 15.208 0.992 -4.868 1.00 52.09 100 SER A CA 1
ATOM 809 C C . SER A 1 100 ? 14.157 1.182 -3.772 1.00 52.09 100 SER A C 1
ATOM 811 O O . SER A 1 100 ? 14.248 2.119 -2.982 1.00 52.09 100 SER A O 1
ATOM 813 N N . LEU A 1 101 ? 13.163 0.290 -3.710 1.00 53.88 101 LEU A N 1
ATOM 814 C CA . LEU A 1 101 ? 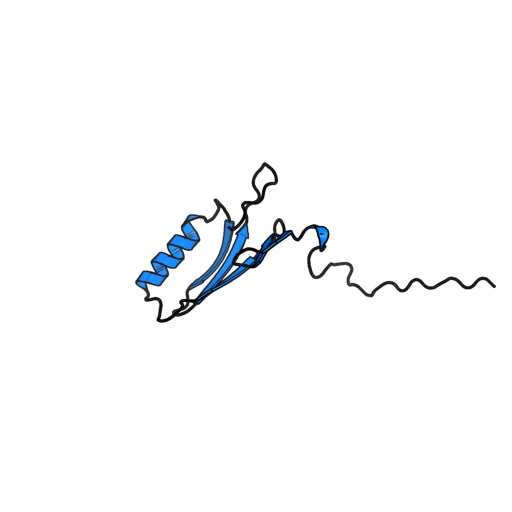12.121 0.266 -2.669 1.00 53.88 101 LEU A CA 1
ATOM 815 C C . LEU A 1 101 ? 12.660 -0.169 -1.282 1.00 53.88 101 LEU A C 1
ATOM 817 O O . LEU A 1 101 ? 11.885 -0.588 -0.424 1.00 53.88 101 LEU A O 1
ATOM 821 N N . THR A 1 102 ? 13.981 -0.119 -1.087 1.00 45.78 102 THR A N 1
ATOM 822 C CA . THR A 1 102 ? 14.695 -0.419 0.166 1.00 45.78 102 THR A CA 1
ATOM 823 C C . THR A 1 102 ? 14.839 0.806 1.045 1.00 45.78 102 THR A C 1
ATOM 825 O O . THR A 1 102 ? 15.238 1.857 0.492 1.00 45.78 102 THR A O 1
#

Sequence (102 aa):
MKEKEKTEKPGGTGFPACAQKDELCINRRNLPHWQLPGSTYFITFRLRSGIISDDERKIVLDAIKHFHKIRYWVTATVVMPDHIHLMLKPVVSESNAEFSLT

Radius of gyration: 20.48 Å; chains: 1; bounding box: 28×49×68 Å

pLDDT: mean 74.36, std 19.24, range [34.5, 95.75]